Protein AF-A0A166E7B0-F1 (afdb_monomer)

Solvent-accessible surface area (backbone atoms only — not comparable to full-atom values): 7517 Å² total; per-residue (Å²): 140,81,89,85,86,85,51,80,68,46,39,44,80,81,42,41,69,58,53,46,54,46,43,74,79,47,81,64,81,59,46,79,45,60,37,52,57,92,44,75,37,42,79,49,53,66,67,58,53,43,58,51,46,50,72,75,44,70,93,40,62,69,67,55,67,71,61,82,80,78,51,51,52,68,95,40,50,68,57,51,37,42,50,33,47,47,53,54,71,69,32,92,79,44,65,87,85,53,46,71,48,29,28,41,32,36,73,86,80,68,49,75,44,77,55,59,65,80,76,72,79,110

Nearest PDB structures (foldseek):
  5ztp-assembly1_B  TM=8.948E-01  e=5.332E-09  Glaciozyma antarctica
  3las-assembly1_B  TM=8.919E-01  e=6.683E-08  Streptococcus mutans
  1g5c-assembly3_F  TM=8.138E-01  e=1.236E-06  Methanothermobacter thermautotrophicus
  1g5c-assembly2_D  TM=7.641E-01  e=9.223E-06  Methanothermobacter thermautotrophicus
  1g5c-assembly3_E  TM=7.305E-01  e=3.840E-05  Methanothermobacter thermautotrophicus

InterPro domains:
  IPR001765 Carbonic anhydrase [PTHR43175] (2-118)
  IPR036874 Carbonic anhydrase superfamily [G3DSA:3.40.1050.10] (1-116)
  IPR036874 Carbonic anhydrase superfamily [SSF53056] (2-116)

Radius of gyration: 16.07 Å; Cα contacts (8 Å, |Δi|>4): 147; chains: 1; bounding box: 38×29×46 Å

pLDDT: mean 92.95, std 10.89, range [37.94, 98.38]

Structure (mmCIF, N/CA/C/O backbone):
data_AF-A0A166E7B0-F1
#
_entry.id   AF-A0A166E7B0-F1
#
loop_
_atom_site.group_PDB
_atom_site.id
_atom_site.type_symbol
_atom_site.label_atom_id
_atom_site.label_alt_id
_atom_site.label_comp_id
_atom_site.label_asym_id
_atom_site.label_entity_id
_atom_site.label_seq_id
_atom_site.pdbx_PDB_ins_code
_atom_site.Cartn_x
_atom_site.Cartn_y
_atom_site.Cartn_z
_atom_site.occupancy
_atom_site.B_iso_or_equiv
_atom_site.auth_seq_id
_atom_site.auth_comp_id
_atom_site.auth_asym_id
_atom_site.auth_atom_id
_atom_site.pdbx_PDB_model_num
ATOM 1 N N . GLU A 1 1 ? -14.575 -12.198 13.376 1.00 79.75 1 GLU A N 1
ATOM 2 C CA . GLU A 1 1 ? -13.864 -12.725 12.191 1.00 79.75 1 GLU A CA 1
ATOM 3 C C . GLU A 1 1 ? -13.637 -11.585 11.204 1.00 79.75 1 GLU A C 1
ATOM 5 O O . GLU A 1 1 ? -14.386 -10.615 11.261 1.00 79.75 1 GLU A O 1
ATOM 10 N N . CYS A 1 2 ? -12.610 -11.658 10.355 1.00 91.00 2 CYS A N 1
ATOM 11 C CA . CYS A 1 2 ? -12.351 -10.673 9.301 1.00 91.00 2 CYS A CA 1
ATOM 12 C C . CYS A 1 2 ? -11.876 -11.370 8.020 1.00 91.00 2 CYS A C 1
ATOM 14 O O . CYS A 1 2 ? -11.267 -12.439 8.077 1.00 91.00 2 CYS A O 1
ATOM 16 N N . ALA A 1 3 ? -12.144 -10.756 6.867 1.00 94.44 3 ALA A N 1
ATOM 17 C CA . ALA A 1 3 ? -11.491 -11.138 5.624 1.00 94.44 3 ALA A CA 1
ATOM 18 C C . ALA A 1 3 ? -10.044 -10.620 5.623 1.00 94.44 3 ALA A C 1
ATOM 20 O O . ALA A 1 3 ? -9.778 -9.516 6.100 1.00 94.44 3 ALA A O 1
ATOM 21 N N . VAL A 1 4 ? -9.116 -11.408 5.077 1.00 96.88 4 VAL A N 1
ATOM 22 C CA . VAL A 1 4 ? -7.692 -11.057 5.002 1.00 96.88 4 VAL A CA 1
ATOM 23 C C . VAL A 1 4 ? -7.258 -11.058 3.543 1.00 96.88 4 VAL A C 1
ATOM 25 O O . VAL A 1 4 ? -7.263 -12.101 2.892 1.00 96.88 4 VAL A O 1
ATOM 28 N N . ILE A 1 5 ? -6.860 -9.889 3.042 1.00 97.69 5 ILE A N 1
ATOM 29 C CA . ILE A 1 5 ? -6.280 -9.715 1.707 1.00 97.69 5 ILE A CA 1
ATOM 30 C C . ILE A 1 5 ? -4.784 -9.451 1.879 1.00 97.69 5 ILE A C 1
ATOM 32 O O . ILE A 1 5 ? -4.389 -8.642 2.716 1.00 97.69 5 ILE A O 1
ATOM 36 N N . ARG A 1 6 ? -3.944 -10.143 1.101 1.00 97.75 6 ARG A N 1
ATOM 37 C CA . ARG A 1 6 ? -2.488 -9.948 1.100 1.00 97.75 6 ARG A CA 1
ATOM 38 C C . ARG A 1 6 ? -2.011 -9.696 -0.322 1.00 97.75 6 ARG A C 1
ATOM 40 O O . ARG A 1 6 ? -2.233 -10.525 -1.200 1.00 97.75 6 ARG A O 1
ATOM 47 N N . THR A 1 7 ? -1.332 -8.577 -0.516 1.00 96.56 7 THR A N 1
ATOM 48 C CA . THR A 1 7 ? -0.681 -8.172 -1.767 1.00 96.56 7 THR A CA 1
ATOM 49 C C . THR A 1 7 ? 0.795 -7.887 -1.492 1.00 96.56 7 THR A C 1
ATOM 51 O O . THR A 1 7 ? 1.216 -7.810 -0.331 1.00 96.56 7 THR A O 1
ATOM 54 N N . ALA A 1 8 ? 1.608 -7.756 -2.542 1.00 96.19 8 ALA A N 1
ATOM 55 C CA . ALA A 1 8 ? 2.971 -7.263 -2.372 1.00 96.19 8 ALA A CA 1
ATOM 56 C C . ALA A 1 8 ? 2.918 -5.865 -1.734 1.00 96.19 8 ALA A C 1
ATOM 58 O O . ALA A 1 8 ? 2.138 -5.020 -2.156 1.00 96.19 8 ALA A O 1
ATOM 59 N N . GLY A 1 9 ? 3.681 -5.647 -0.662 1.00 95.56 9 GLY A N 1
ATOM 60 C CA . GLY A 1 9 ? 3.682 -4.372 0.063 1.00 95.56 9 GLY A CA 1
ATOM 61 C C . GLY A 1 9 ? 2.396 -4.038 0.828 1.00 95.56 9 GLY A C 1
ATOM 62 O O . GLY A 1 9 ? 2.358 -2.992 1.458 1.00 95.56 9 GLY A O 1
ATOM 63 N N . GLY A 1 10 ? 1.361 -4.888 0.792 1.00 97.31 10 GLY A N 1
ATOM 64 C CA . GLY A 1 10 ? 0.057 -4.572 1.384 1.00 97.31 10 GLY A CA 1
ATOM 65 C C . GLY A 1 10 ? -0.724 -3.490 0.632 1.00 97.31 10 GLY A C 1
ATOM 66 O O . GLY A 1 10 ? -1.657 -2.926 1.200 1.00 97.31 10 GLY A O 1
ATOM 67 N N . ARG A 1 11 ? -0.366 -3.221 -0.635 1.00 97.75 11 ARG A N 1
ATOM 68 C CA . ARG A 1 11 ? -0.889 -2.090 -1.401 1.00 97.75 11 ARG A CA 1
ATOM 69 C C . ARG A 1 11 ? -2.400 -2.148 -1.601 1.00 97.75 11 ARG A C 1
ATOM 71 O O . ARG A 1 11 ? -2.926 -3.124 -2.148 1.00 97.75 11 ARG A O 1
ATOM 78 N N . ALA A 1 12 ? -3.090 -1.070 -1.226 1.00 97.50 12 ALA A N 1
ATOM 79 C CA . ALA A 1 12 ? -4.545 -0.967 -1.368 1.00 97.50 12 ALA A CA 1
ATOM 80 C C . ALA A 1 12 ? -5.013 -0.940 -2.830 1.00 97.50 12 ALA A C 1
ATOM 82 O O . ALA A 1 12 ? -6.084 -1.466 -3.128 1.00 97.50 12 ALA A O 1
ATOM 83 N N . ALA A 1 13 ? -4.213 -0.374 -3.742 1.00 96.56 13 ALA A N 1
ATOM 84 C CA . ALA A 1 13 ? -4.513 -0.368 -5.175 1.00 96.56 13 ALA A CA 1
ATOM 85 C C . ALA A 1 13 ? -4.698 -1.796 -5.722 1.00 96.56 13 ALA A C 1
ATOM 87 O O . ALA A 1 13 ? -5.695 -2.085 -6.383 1.00 96.56 13 ALA A O 1
ATOM 88 N N . ASP A 1 14 ? -3.791 -2.705 -5.358 1.00 96.94 14 ASP A N 1
ATOM 89 C CA . ASP A 1 14 ? -3.831 -4.110 -5.775 1.00 96.94 14 ASP A CA 1
ATOM 90 C C . ASP A 1 14 ? -4.965 -4.886 -5.088 1.00 96.94 14 ASP A C 1
ATOM 92 O O . ASP A 1 14 ? -5.531 -5.825 -5.649 1.00 96.94 14 ASP A O 1
ATOM 96 N N . ALA A 1 15 ? -5.320 -4.490 -3.863 1.00 97.75 15 ALA A N 1
ATOM 97 C CA . ALA A 1 15 ? -6.387 -5.111 -3.083 1.00 97.75 15 ALA A CA 1
ATOM 98 C C . ALA A 1 15 ? -7.796 -4.613 -3.460 1.00 97.75 15 ALA A C 1
ATOM 100 O O . ALA A 1 15 ? -8.783 -5.251 -3.084 1.00 97.75 15 ALA A O 1
ATOM 101 N N . LEU A 1 16 ? -7.914 -3.496 -4.189 1.00 97.00 16 L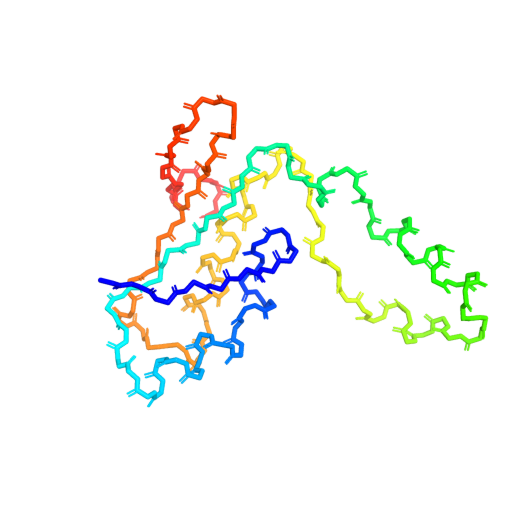EU A N 1
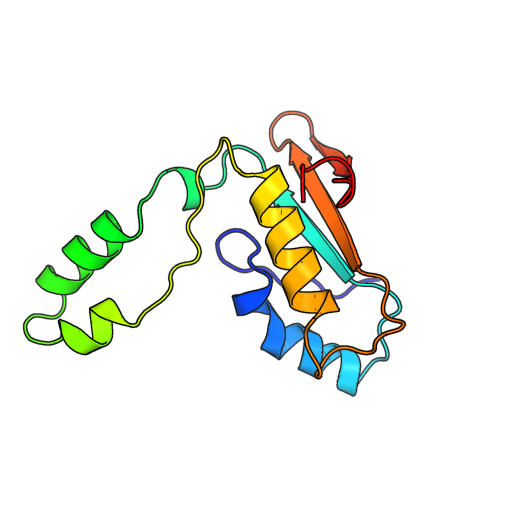ATOM 102 C CA . LEU A 1 16 ? -9.170 -2.765 -4.381 1.00 97.00 16 LEU A CA 1
ATOM 103 C C . LEU A 1 16 ? -10.292 -3.638 -4.954 1.00 97.00 16 LEU A C 1
ATOM 105 O O . LEU A 1 16 ? -11.412 -3.611 -4.449 1.00 97.00 16 LEU A O 1
ATOM 109 N N . SER A 1 17 ? -9.992 -4.453 -5.967 1.00 96.81 17 SER A N 1
ATOM 110 C CA . SER A 1 17 ? -10.980 -5.351 -6.581 1.00 96.81 17 SER A CA 1
ATOM 111 C C . SER A 1 17 ? -11.554 -6.359 -5.579 1.00 96.81 17 SER A C 1
ATOM 113 O O . SER A 1 17 ? -12.755 -6.626 -5.583 1.00 96.81 17 SER A O 1
ATOM 115 N N . SER A 1 18 ? -10.715 -6.870 -4.673 1.00 96.69 18 SER A N 1
ATOM 116 C CA . SER A 1 18 ? -11.124 -7.806 -3.623 1.00 96.69 18 SER A CA 1
ATOM 117 C C . SER A 1 18 ? -11.928 -7.110 -2.527 1.00 96.69 18 SER A C 1
ATOM 119 O O . SER A 1 18 ? -12.908 -7.673 -2.047 1.00 96.69 18 SER A O 1
ATOM 121 N N . ILE A 1 19 ? -11.562 -5.877 -2.161 1.00 96.56 19 ILE A N 1
ATOM 122 C CA . ILE A 1 19 ? -12.322 -5.069 -1.195 1.00 96.56 19 ILE A CA 1
ATOM 123 C C . ILE A 1 19 ? -13.734 -4.795 -1.729 1.00 96.56 19 ILE A C 1
ATOM 125 O O . ILE A 1 19 ? -14.706 -5.027 -1.012 1.00 96.56 19 ILE A O 1
ATOM 129 N N . ILE A 1 20 ? -13.854 -4.366 -2.991 1.00 95.94 20 ILE A N 1
ATOM 130 C CA . ILE A 1 20 ? -15.149 -4.102 -3.642 1.00 95.94 20 ILE A CA 1
ATOM 131 C C . ILE A 1 20 ? -15.999 -5.372 -3.683 1.00 95.94 20 ILE A C 1
ATOM 133 O O . ILE A 1 20 ? -17.183 -5.335 -3.346 1.00 95.94 20 ILE A O 1
ATOM 137 N N . LEU A 1 21 ? -15.397 -6.500 -4.076 1.00 95.44 21 LEU A N 1
ATOM 138 C CA . LEU A 1 21 ? -16.081 -7.789 -4.105 1.00 95.44 21 LEU A CA 1
ATOM 139 C C . LEU A 1 21 ? -16.646 -8.125 -2.724 1.00 95.44 21 LEU A C 1
ATOM 141 O O . LEU A 1 21 ? -17.837 -8.393 -2.606 1.00 95.44 21 LEU A O 1
ATOM 145 N N . LEU A 1 22 ? -15.815 -8.083 -1.683 1.00 94.06 22 LEU A N 1
ATOM 146 C CA . LEU A 1 22 ? -16.231 -8.447 -0.330 1.00 94.06 22 LEU A CA 1
ATOM 147 C C . LEU A 1 22 ? -17.337 -7.530 0.195 1.00 94.06 22 LEU A C 1
ATOM 149 O O . LEU A 1 22 ? -18.344 -8.044 0.678 1.00 94.06 22 LEU A O 1
ATOM 153 N N . ASP A 1 23 ? -17.196 -6.211 0.040 1.00 93.00 23 ASP A N 1
ATOM 154 C CA . ASP A 1 23 ? -18.197 -5.250 0.521 1.00 93.00 23 ASP A CA 1
ATOM 155 C C . ASP A 1 23 ? -19.541 -5.367 -0.219 1.00 93.00 23 ASP A C 1
ATOM 157 O O . ASP A 1 23 ? -20.593 -5.096 0.358 1.00 93.00 23 ASP A O 1
ATOM 161 N N . SER A 1 24 ? -19.523 -5.839 -1.471 1.00 91.69 24 SER A N 1
ATOM 162 C CA . SER A 1 24 ? -20.738 -6.067 -2.267 1.00 91.69 24 SER A CA 1
ATOM 163 C C . SER A 1 24 ? -21.572 -7.258 -1.781 1.00 91.69 24 SER A C 1
ATOM 165 O O . SER A 1 24 ? -22.786 -7.273 -1.978 1.00 91.69 24 SER A O 1
ATOM 167 N N . PHE A 1 25 ? -20.944 -8.267 -1.165 1.00 89.38 25 PHE A N 1
ATOM 168 C CA . PHE A 1 25 ? -21.638 -9.455 -0.642 1.00 89.38 25 PHE A CA 1
ATOM 169 C C . PHE A 1 25 ? -21.878 -9.385 0.866 1.00 89.38 25 PHE A C 1
ATOM 171 O O . PHE A 1 25 ? -22.894 -9.877 1.358 1.00 89.38 25 PHE A O 1
ATOM 178 N N . ILE A 1 26 ? -20.932 -8.803 1.602 1.00 88.25 26 ILE A N 1
ATOM 179 C CA . ILE A 1 26 ? -20.939 -8.714 3.058 1.00 88.25 26 ILE A CA 1
ATOM 180 C C . ILE A 1 26 ? -20.591 -7.268 3.415 1.00 88.25 26 ILE A C 1
ATOM 182 O O . ILE A 1 26 ? -19.414 -6.916 3.348 1.00 88.25 26 ILE A O 1
ATOM 186 N N . PRO A 1 27 ? -21.574 -6.440 3.820 1.00 85.75 27 PRO A N 1
ATOM 187 C CA . PRO A 1 27 ? -21.330 -5.043 4.164 1.00 85.75 27 PRO A CA 1
ATOM 188 C C . PRO A 1 27 ? -20.291 -4.925 5.284 1.00 85.75 27 PRO A C 1
ATOM 190 O O . PRO A 1 27 ? -20.594 -5.112 6.472 1.00 85.75 27 PRO A O 1
ATOM 193 N N . MET A 1 28 ? -19.047 -4.628 4.910 1.00 92.00 28 MET A N 1
ATOM 194 C CA . MET A 1 28 ? -17.947 -4.562 5.860 1.00 92.00 28 MET A CA 1
ATOM 195 C C . MET A 1 28 ? -18.144 -3.349 6.769 1.00 92.00 28 MET A C 1
ATOM 197 O O . MET A 1 28 ? -18.752 -2.345 6.392 1.00 92.00 28 MET A O 1
ATOM 201 N N . GLN A 1 29 ? -17.661 -3.458 8.002 1.00 93.75 29 GLN A N 1
ATOM 202 C CA . GLN A 1 29 ? -17.803 -2.394 9.000 1.00 93.75 29 GLN A CA 1
ATOM 203 C C . GLN A 1 29 ? -16.566 -1.501 9.083 1.00 93.75 29 GLN A C 1
ATOM 205 O O . GLN A 1 29 ? -16.637 -0.432 9.678 1.00 93.75 29 GLN A O 1
ATOM 210 N N . ALA A 1 30 ? -15.433 -1.953 8.541 1.00 95.31 30 ALA A N 1
ATOM 211 C CA . ALA A 1 30 ? -14.186 -1.207 8.472 1.00 95.31 30 ALA A CA 1
ATOM 212 C C . ALA A 1 30 ? -13.192 -1.896 7.528 1.00 95.31 30 ALA A C 1
ATOM 214 O O . ALA A 1 30 ? -13.276 -3.104 7.290 1.00 95.31 30 ALA A O 1
ATOM 215 N N . VAL A 1 31 ? -12.195 -1.132 7.083 1.00 97.06 31 VAL A N 1
ATOM 216 C CA . VAL A 1 31 ? -10.964 -1.620 6.456 1.00 97.06 31 VAL A CA 1
ATOM 217 C C . VAL A 1 31 ? -9.775 -1.218 7.325 1.00 97.06 31 VAL A C 1
ATOM 219 O O . VAL A 1 31 ? -9.639 -0.055 7.711 1.00 97.06 31 VAL A O 1
ATOM 222 N N . ALA A 1 32 ? -8.899 -2.178 7.613 1.00 97.44 32 ALA A N 1
ATOM 223 C CA . ALA A 1 32 ? -7.606 -1.937 8.241 1.00 97.44 32 ALA A CA 1
ATOM 224 C C . ALA A 1 32 ? -6.493 -2.251 7.234 1.00 97.44 32 ALA A C 1
ATOM 226 O O . ALA A 1 32 ? -6.360 -3.392 6.793 1.00 97.44 32 ALA A O 1
ATOM 227 N N . ILE A 1 33 ? -5.709 -1.237 6.875 1.00 98.25 33 ILE A N 1
ATOM 228 C CA . ILE A 1 33 ? -4.507 -1.368 6.050 1.00 98.25 33 ILE A CA 1
ATOM 229 C C . ILE A 1 33 ? -3.332 -1.579 6.995 1.00 98.25 33 ILE A C 1
ATOM 231 O O . ILE A 1 33 ? -3.138 -0.792 7.919 1.00 98.25 33 ILE A O 1
ATOM 235 N N . VAL A 1 34 ? -2.558 -2.640 6.779 1.00 98.19 34 VAL A N 1
ATOM 236 C CA . VAL A 1 34 ? -1.397 -2.964 7.613 1.00 98.19 34 VAL A CA 1
ATOM 237 C C . VAL A 1 34 ? -0.190 -3.164 6.713 1.00 98.19 34 VAL A C 1
ATOM 239 O O . VAL A 1 34 ? -0.116 -4.155 5.986 1.00 98.19 34 VAL A O 1
ATOM 242 N N . HIS A 1 35 ? 0.753 -2.227 6.768 1.00 98.31 35 HIS A N 1
ATOM 243 C CA . HIS A 1 35 ? 2.098 -2.437 6.227 1.00 98.31 35 HIS A CA 1
ATOM 244 C C . HIS A 1 35 ? 3.016 -2.889 7.364 1.00 98.31 35 HIS A C 1
ATOM 246 O O . HIS A 1 35 ? 2.605 -2.931 8.525 1.00 98.31 35 HIS A O 1
ATOM 252 N N . HIS A 1 36 ? 4.254 -3.258 7.050 1.00 98.19 36 HIS A N 1
ATOM 253 C CA . HIS A 1 36 ? 5.177 -3.748 8.065 1.00 98.19 36 HIS A CA 1
ATOM 254 C C . HIS A 1 36 ? 6.613 -3.273 7.844 1.00 98.19 36 HIS A C 1
ATOM 256 O O . HIS A 1 36 ? 6.994 -2.930 6.720 1.00 98.19 36 HIS A O 1
ATOM 262 N N . THR A 1 37 ? 7.397 -3.237 8.923 1.00 97.69 37 THR A N 1
ATOM 263 C CA . THR A 1 37 ? 8.837 -2.940 8.869 1.00 97.69 37 THR A CA 1
ATOM 264 C C . THR A 1 37 ? 9.584 -4.024 8.092 1.00 97.69 37 THR A C 1
ATOM 266 O O . THR A 1 37 ? 9.116 -5.158 7.991 1.00 97.69 37 THR A O 1
ATOM 269 N N . ASP A 1 38 ? 10.723 -3.660 7.496 1.00 95.69 38 ASP A N 1
ATOM 270 C CA . ASP A 1 38 ? 11.539 -4.552 6.655 1.00 95.69 38 ASP A CA 1
ATOM 271 C C . ASP A 1 38 ? 10.737 -5.250 5.533 1.00 95.69 38 ASP A C 1
ATOM 273 O O . ASP A 1 38 ? 10.831 -6.453 5.281 1.00 95.69 38 ASP A O 1
ATOM 277 N N . CYS A 1 39 ? 9.868 -4.494 4.856 1.00 96.06 39 CYS A N 1
ATOM 278 C CA . CYS A 1 39 ? 9.081 -5.037 3.758 1.00 96.06 39 CYS A CA 1
ATOM 279 C C . CYS A 1 39 ? 9.954 -5.294 2.524 1.00 96.06 39 CYS A C 1
ATOM 281 O O . CYS A 1 39 ? 10.686 -4.423 2.074 1.00 96.06 39 CYS A O 1
ATOM 283 N N . GLY A 1 40 ? 9.819 -6.457 1.881 1.00 94.62 40 GLY A N 1
ATOM 284 C CA . GLY A 1 40 ? 10.611 -6.787 0.687 1.00 94.62 40 GLY A CA 1
ATOM 285 C C . GLY A 1 40 ? 10.499 -5.759 -0.451 1.00 94.62 40 GLY A C 1
ATOM 286 O O . GLY A 1 40 ? 11.461 -5.554 -1.191 1.00 94.62 40 GLY A O 1
ATOM 287 N N . VAL A 1 41 ? 9.360 -5.064 -0.566 1.00 93.88 41 VAL A N 1
ATOM 288 C CA . VAL A 1 41 ? 9.156 -4.022 -1.588 1.00 93.88 41 VAL A CA 1
ATOM 289 C C . VAL A 1 41 ? 9.957 -2.743 -1.321 1.00 93.88 41 VAL A C 1
ATOM 291 O O . VAL A 1 41 ? 10.080 -1.932 -2.232 1.00 93.88 41 VAL A O 1
ATOM 294 N N . THR A 1 42 ? 10.524 -2.571 -0.117 1.00 93.56 42 THR A N 1
ATOM 295 C CA . THR A 1 42 ? 11.390 -1.427 0.220 1.00 93.56 42 THR A CA 1
ATOM 296 C C . THR A 1 42 ? 12.839 -1.608 -0.198 1.00 93.56 42 THR A C 1
ATOM 298 O O . THR A 1 42 ? 13.615 -0.658 -0.160 1.00 93.56 42 THR A O 1
ATOM 301 N N . HIS A 1 43 ? 13.208 -2.820 -0.611 1.00 93.88 43 HIS A N 1
ATOM 302 C CA . HIS A 1 43 ? 14.571 -3.182 -1.009 1.00 93.88 43 HIS A CA 1
ATOM 303 C C . HIS A 1 43 ? 14.740 -3.293 -2.528 1.00 93.88 43 HIS A C 1
ATOM 305 O O . HIS A 1 43 ? 15.802 -3.683 -3.014 1.00 93.88 43 HIS A O 1
ATOM 311 N N . ILE A 1 44 ? 13.695 -2.977 -3.295 1.00 93.75 44 ILE A N 1
ATOM 312 C CA . ILE A 1 44 ? 13.688 -3.066 -4.753 1.00 93.75 44 ILE A CA 1
ATOM 313 C C . ILE A 1 44 ? 13.077 -1.807 -5.363 1.00 93.75 44 ILE A C 1
ATOM 315 O O . ILE A 1 44 ? 12.073 -1.294 -4.885 1.00 93.75 44 ILE A O 1
ATOM 319 N N . THR A 1 45 ? 13.681 -1.315 -6.443 1.00 94.25 45 THR A N 1
ATOM 320 C CA . THR A 1 45 ? 13.164 -0.167 -7.190 1.00 94.25 45 THR A CA 1
ATOM 321 C C . THR A 1 45 ? 12.377 -0.628 -8.409 1.00 94.25 45 THR A C 1
ATOM 323 O O . THR A 1 45 ? 12.722 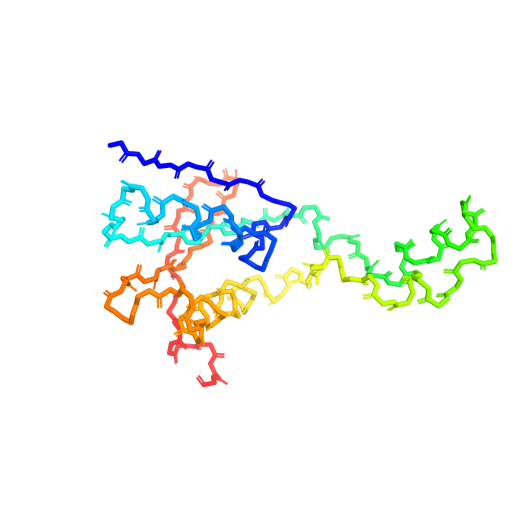-1.627 -9.051 1.00 94.25 45 THR A O 1
ATOM 326 N N . GLU A 1 46 ? 11.374 0.151 -8.816 1.00 94.31 46 GLU A N 1
ATOM 327 C CA . GLU A 1 46 ? 10.675 -0.117 -10.076 1.00 94.31 46 GLU A CA 1
ATOM 328 C C . GLU A 1 46 ? 11.629 -0.133 -11.278 1.00 94.31 46 GLU A C 1
ATOM 330 O O . GLU A 1 46 ? 11.471 -0.947 -12.184 1.00 94.31 46 GLU A O 1
A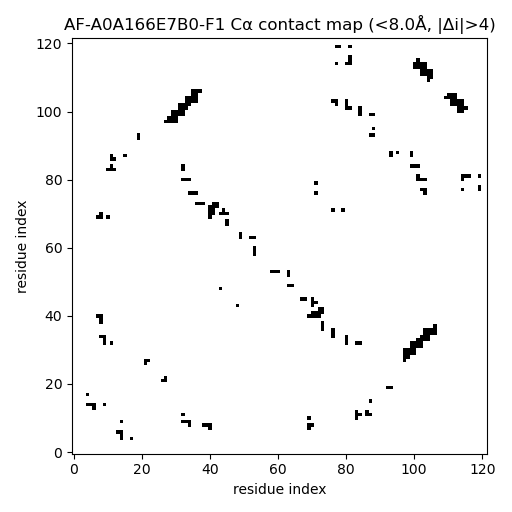TOM 335 N N . SER A 1 47 ? 12.667 0.709 -11.279 1.00 95.38 47 SER A N 1
ATOM 336 C CA . SER A 1 47 ? 13.674 0.723 -12.346 1.00 95.38 47 SER A CA 1
ATOM 337 C C . SER A 1 47 ? 14.433 -0.602 -12.454 1.00 95.38 47 SER A C 1
ATOM 339 O O . SER A 1 47 ? 14.678 -1.074 -13.566 1.00 95.38 47 SER A O 1
ATOM 341 N N . ALA A 1 48 ? 14.753 -1.248 -11.327 1.00 96.19 48 ALA A N 1
ATOM 342 C CA . ALA A 1 48 ? 15.392 -2.560 -11.315 1.00 96.19 48 ALA A CA 1
ATOM 343 C C . ALA A 1 48 ? 14.448 -3.654 -11.839 1.00 96.19 48 ALA A C 1
ATOM 345 O O . ALA A 1 48 ? 14.876 -4.517 -12.614 1.00 96.19 48 ALA A O 1
ATOM 346 N N . ILE A 1 49 ? 13.161 -3.593 -11.476 1.00 96.69 49 ILE A N 1
ATOM 347 C CA . ILE A 1 49 ? 12.132 -4.513 -11.986 1.00 96.69 49 ILE A CA 1
ATOM 348 C C . ILE A 1 49 ? 11.999 -4.356 -13.503 1.00 96.69 49 ILE A C 1
ATOM 350 O O . ILE A 1 49 ? 12.127 -5.338 -14.236 1.00 96.69 49 ILE A O 1
ATOM 354 N N . ARG A 1 50 ? 11.839 -3.122 -13.994 1.00 96.69 50 ARG A N 1
ATOM 355 C CA . ARG A 1 50 ? 11.722 -2.824 -15.430 1.00 96.69 50 ARG A CA 1
ATOM 356 C C . ARG A 1 50 ? 12.965 -3.267 -16.199 1.00 96.69 50 ARG A C 1
ATOM 358 O O . ARG A 1 50 ? 12.835 -3.951 -17.207 1.00 96.69 50 ARG A O 1
ATOM 365 N N . ALA A 1 51 ? 14.168 -2.998 -15.688 1.00 96.62 51 ALA A N 1
ATOM 366 C CA . ALA A 1 51 ? 15.413 -3.446 -16.317 1.00 96.62 51 ALA A CA 1
ATOM 367 C C . ALA A 1 51 ? 15.512 -4.980 -16.415 1.00 96.62 51 ALA A C 1
ATOM 369 O O . ALA A 1 51 ? 16.023 -5.510 -17.406 1.00 96.62 51 ALA A O 1
ATOM 370 N N . ARG A 1 52 ? 15.019 -5.709 -15.405 1.00 97.44 52 ARG A N 1
ATOM 371 C CA . ARG A 1 52 ? 14.916 -7.174 -15.455 1.00 97.44 52 ARG A CA 1
ATOM 372 C C . ARG A 1 52 ? 13.893 -7.623 -16.500 1.00 97.44 52 ARG A C 1
ATOM 374 O O . ARG A 1 52 ? 14.197 -8.532 -17.273 1.00 97.44 52 ARG A O 1
ATOM 381 N N . LEU A 1 53 ? 12.719 -6.996 -16.544 1.00 97.81 53 LEU A N 1
ATOM 382 C CA . LEU A 1 53 ? 11.659 -7.331 -17.497 1.00 97.81 53 LEU A CA 1
ATOM 383 C C . LEU A 1 53 ? 12.081 -7.071 -18.945 1.00 97.81 53 LEU A C 1
ATOM 385 O O . LEU A 1 53 ? 11.850 -7.933 -19.787 1.00 97.81 53 LEU A O 1
ATOM 389 N N . SER A 1 54 ? 12.789 -5.976 -19.233 1.00 97.12 54 SER A N 1
ATOM 390 C CA . SER A 1 54 ? 13.275 -5.683 -20.591 1.00 97.12 54 SER A CA 1
ATOM 391 C C . SER A 1 54 ? 14.240 -6.749 -21.121 1.00 97.12 54 SER A C 1
ATOM 393 O O . SER A 1 54 ? 14.302 -6.977 -22.327 1.00 97.12 54 SER A O 1
ATOM 395 N N . LYS A 1 55 ? 14.989 -7.422 -20.234 1.00 97.75 55 LYS A N 1
ATOM 396 C CA . LYS A 1 55 ? 15.847 -8.563 -20.604 1.00 97.75 55 LYS A CA 1
ATOM 397 C C . LYS A 1 55 ? 15.044 -9.850 -20.795 1.00 97.75 55 LYS A C 1
ATOM 399 O O . LYS A 1 55 ? 15.393 -10.655 -21.650 1.00 97.75 55 LYS A O 1
ATOM 404 N N . LEU A 1 56 ? 14.006 -10.053 -19.982 1.00 97.88 56 LEU A N 1
ATOM 405 C CA . LEU A 1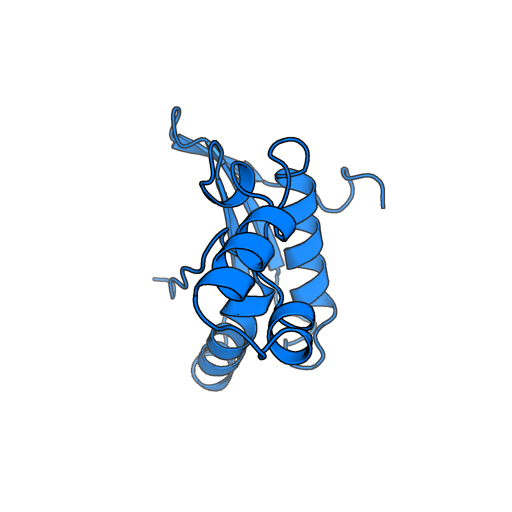 56 ? 13.169 -11.255 -20.003 1.00 97.88 56 LEU A CA 1
ATOM 406 C C . LEU A 1 56 ? 12.198 -11.274 -21.193 1.00 97.88 56 LEU A C 1
ATOM 408 O O . LEU A 1 56 ? 11.975 -12.329 -21.779 1.00 97.88 56 LEU A O 1
ATOM 412 N N . ALA A 1 57 ? 11.646 -10.114 -21.552 1.00 97.56 57 ALA A N 1
ATOM 413 C CA . ALA A 1 57 ? 10.694 -9.930 -22.641 1.00 97.56 57 ALA A CA 1
ATOM 414 C C . ALA A 1 57 ? 11.158 -8.808 -23.593 1.00 97.56 57 ALA A C 1
ATOM 416 O O . ALA A 1 57 ? 10.612 -7.698 -23.573 1.00 97.56 57 ALA A O 1
ATOM 417 N N . PRO A 1 58 ? 12.176 -9.065 -24.437 1.00 96.69 58 PRO A N 1
ATOM 418 C CA . PRO A 1 58 ? 12.651 -8.080 -25.403 1.00 96.69 58 PRO A CA 1
ATOM 419 C C . PRO A 1 58 ? 11.533 -7.624 -26.355 1.00 96.69 58 PRO A C 1
ATOM 421 O O . PRO A 1 58 ? 10.727 -8.432 -26.811 1.00 96.69 58 PRO A O 1
ATOM 424 N N . GLY A 1 59 ? 11.494 -6.326 -26.672 1.00 96.62 59 GLY A N 1
ATOM 425 C CA . GLY A 1 59 ? 10.494 -5.734 -27.575 1.00 96.62 59 GLY A CA 1
ATOM 426 C C . GLY A 1 59 ? 9.164 -5.341 -26.919 1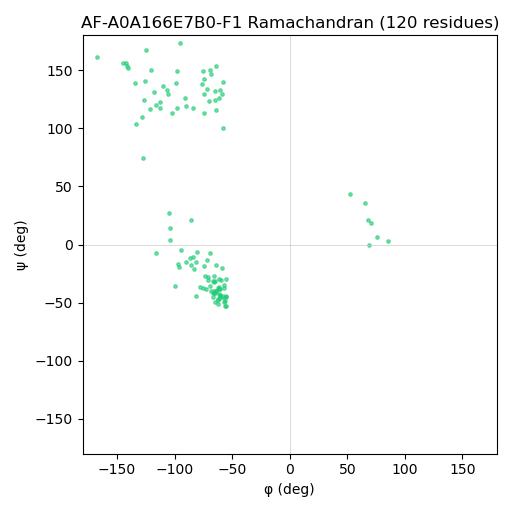.00 96.62 59 GLY A C 1
ATOM 427 O O . GLY A 1 59 ? 8.269 -4.877 -27.615 1.00 96.62 59 GLY A O 1
ATOM 428 N N . ARG A 1 60 ? 9.029 -5.491 -25.594 1.00 97.56 60 ARG A N 1
ATOM 429 C CA . ARG A 1 60 ? 7.831 -5.118 -24.815 1.00 97.56 60 ARG A CA 1
ATOM 430 C C . ARG A 1 60 ? 8.003 -3.830 -24.001 1.00 97.56 60 ARG A C 1
ATOM 432 O O . ARG A 1 60 ? 7.385 -3.677 -22.957 1.00 97.56 60 ARG A O 1
ATOM 439 N N . THR A 1 61 ? 8.870 -2.918 -24.443 1.00 95.12 61 THR A N 1
ATOM 440 C CA . THR A 1 61 ? 9.258 -1.721 -23.672 1.00 95.12 61 THR A CA 1
ATOM 441 C C . THR A 1 61 ? 8.065 -0.866 -23.251 1.00 95.12 61 THR A C 1
ATOM 443 O O . THR A 1 61 ? 7.996 -0.490 -22.084 1.00 95.12 61 THR A O 1
ATOM 446 N N . ASP A 1 62 ? 7.126 -0.607 -24.165 1.00 96.38 62 ASP A N 1
ATOM 447 C CA . ASP A 1 62 ? 5.965 0.248 -23.892 1.00 96.38 62 ASP A CA 1
ATOM 448 C C . ASP A 1 62 ? 5.069 -0.386 -22.818 1.00 96.38 62 ASP A C 1
ATOM 450 O O . ASP A 1 62 ? 4.818 0.224 -21.782 1.00 96.38 62 ASP A O 1
ATOM 454 N N . GLU A 1 63 ? 4.728 -1.667 -22.985 1.00 97.31 63 GLU A N 1
ATOM 455 C CA . GLU A 1 63 ? 3.954 -2.455 -22.015 1.00 97.31 63 GLU A CA 1
ATOM 456 C C . GLU A 1 63 ? 4.640 -2.497 -20.636 1.00 97.31 63 GLU A C 1
ATOM 458 O O . GLU A 1 63 ? 4.010 -2.265 -19.607 1.00 97.31 63 GLU A O 1
ATOM 463 N N . ILE A 1 64 ? 5.960 -2.719 -20.601 1.00 97.31 64 ILE A N 1
ATOM 464 C CA . ILE A 1 64 ? 6.746 -2.735 -19.358 1.00 97.31 64 ILE A CA 1
ATOM 465 C C . ILE A 1 64 ? 6.759 -1.359 -18.688 1.00 97.31 64 ILE A C 1
ATOM 467 O O . ILE A 1 64 ? 6.860 -1.301 -17.465 1.00 97.31 64 ILE A O 1
ATOM 471 N N . SER A 1 65 ? 6.700 -0.260 -19.445 1.00 94.50 65 SER A N 1
ATOM 472 C CA . SER A 1 65 ? 6.737 1.105 -18.902 1.00 94.50 65 SER A CA 1
ATOM 473 C C . SER A 1 65 ? 5.433 1.518 -18.213 1.00 94.50 65 SER A C 1
ATOM 475 O O . SER A 1 65 ? 5.469 2.300 -17.266 1.00 94.50 65 SER A O 1
ATOM 477 N N . GLU A 1 66 ? 4.307 0.930 -18.618 1.00 95.69 66 GLU A N 1
ATOM 478 C CA . GLU A 1 66 ? 2.979 1.228 -18.068 1.00 95.69 66 GLU A CA 1
ATOM 479 C C . GLU A 1 66 ? 2.651 0.419 -16.803 1.00 95.69 66 GLU A C 1
ATOM 481 O O . GLU A 1 66 ? 1.763 0.791 -16.039 1.00 95.69 66 GLU A O 1
ATOM 486 N N . MET A 1 67 ? 3.376 -0.673 -16.540 1.00 95.00 67 MET A N 1
ATOM 487 C CA . MET A 1 67 ? 3.178 -1.480 -15.330 1.00 95.00 67 MET A CA 1
ATOM 488 C C . MET A 1 67 ? 3.527 -0.682 -14.067 1.00 95.00 67 MET A C 1
ATOM 490 O O . MET A 1 67 ? 4.603 -0.094 -13.998 1.00 95.00 67 MET A O 1
ATOM 494 N N . GLY A 1 68 ? 2.664 -0.694 -13.051 1.00 92.44 68 GLY A N 1
ATOM 495 C CA . GLY A 1 68 ? 2.985 -0.228 -11.696 1.00 92.44 68 GLY A CA 1
ATOM 496 C C . GLY A 1 68 ? 3.331 -1.410 -10.793 1.00 92.44 68 GLY A C 1
ATOM 497 O O . GLY A 1 68 ? 2.673 -2.447 -10.877 1.00 92.44 68 GLY A O 1
ATOM 498 N N . PHE A 1 69 ? 4.353 -1.276 -9.943 1.00 93.94 69 PHE A N 1
ATOM 499 C CA . PHE A 1 69 ? 4.779 -2.353 -9.031 1.00 93.94 69 PHE A CA 1
ATOM 500 C C . PHE A 1 69 ? 4.603 -2.000 -7.553 1.00 93.94 69 PHE A C 1
ATOM 502 O O . PHE A 1 69 ? 4.814 -2.853 -6.692 1.00 93.94 69 PHE A O 1
ATOM 509 N N . GLY A 1 70 ? 4.236 -0.753 -7.249 1.00 91.31 70 GLY A N 1
ATOM 510 C CA . GLY A 1 70 ? 3.843 -0.346 -5.902 1.00 91.31 70 GLY A CA 1
ATOM 511 C C . GLY A 1 70 ? 4.985 -0.373 -4.884 1.00 91.31 70 GLY A C 1
ATOM 512 O O . GLY A 1 70 ? 4.717 -0.434 -3.682 1.00 91.31 70 GLY A O 1
ATOM 513 N N . THR A 1 71 ? 6.242 -0.323 -5.340 1.00 94.06 71 THR A N 1
ATOM 514 C CA . THR A 1 71 ? 7.419 -0.225 -4.463 1.00 94.06 71 THR A CA 1
ATOM 515 C C . THR A 1 71 ? 7.463 1.139 -3.783 1.00 94.06 71 THR A 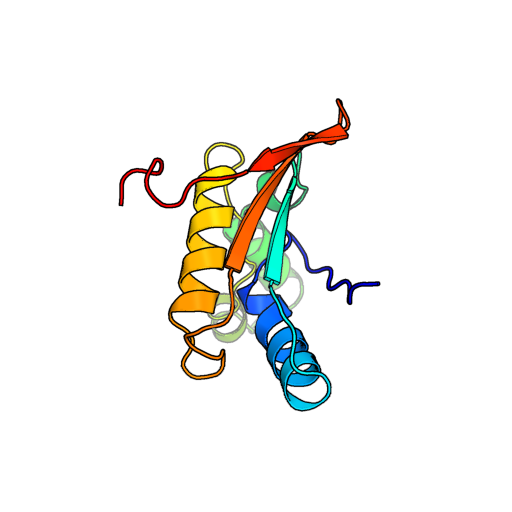C 1
ATOM 517 O O . THR A 1 71 ? 7.099 2.142 -4.394 1.00 94.06 71 THR A O 1
ATOM 520 N N . PHE A 1 72 ? 7.960 1.198 -2.553 1.00 91.19 72 PHE A N 1
ATOM 521 C CA . PHE A 1 72 ? 8.138 2.442 -1.804 1.00 91.19 72 PHE A CA 1
ATOM 522 C C . PHE A 1 72 ? 9.399 2.348 -0.951 1.00 91.19 72 PHE A C 1
ATOM 524 O O . PHE A 1 72 ? 9.842 1.257 -0.621 1.00 91.19 72 PHE A O 1
ATOM 531 N N . GLU A 1 73 ? 9.993 3.476 -0.579 1.00 91.06 73 GLU A N 1
ATOM 532 C CA . GLU A 1 73 ? 11.188 3.472 0.268 1.00 91.06 73 GLU A CA 1
ATOM 533 C C . GLU A 1 73 ? 10.843 3.165 1.729 1.00 91.06 73 GLU A C 1
ATOM 535 O O . GLU A 1 73 ? 9.789 3.566 2.220 1.00 91.06 73 GLU A O 1
ATOM 540 N N . ALA A 1 74 ? 11.762 2.534 2.468 1.00 85.81 74 ALA A N 1
ATOM 541 C CA . ALA A 1 74 ? 11.558 2.232 3.890 1.00 85.81 74 ALA A CA 1
ATOM 542 C C . ALA A 1 74 ? 11.258 3.494 4.724 1.00 85.81 74 ALA A C 1
ATOM 544 O O . ALA A 1 74 ? 10.388 3.471 5.592 1.00 85.81 74 ALA A O 1
ATOM 545 N N . ALA A 1 75 ? 11.911 4.619 4.407 1.00 89.19 75 ALA A N 1
ATOM 546 C CA . ALA A 1 75 ? 11.660 5.916 5.042 1.00 89.19 75 ALA A CA 1
ATOM 547 C C . ALA A 1 75 ? 10.239 6.461 4.789 1.00 89.19 75 ALA A C 1
ATOM 549 O O . ALA A 1 75 ? 9.776 7.341 5.507 1.00 89.19 75 ALA A O 1
ATOM 550 N N . SER A 1 76 ? 9.545 5.927 3.781 1.00 90.62 76 SER A N 1
ATOM 551 C CA . SER A 1 76 ? 8.192 6.315 3.381 1.00 90.62 76 SER A CA 1
ATOM 552 C C . SER A 1 76 ? 7.127 5.307 3.830 1.00 90.62 76 SER A C 1
ATOM 554 O O . SER A 1 76 ? 6.005 5.364 3.338 1.00 90.62 76 SER A O 1
ATOM 556 N N . LEU A 1 77 ? 7.435 4.382 4.749 1.00 94.62 77 LEU A N 1
ATOM 557 C CA . LEU A 1 77 ? 6.508 3.324 5.174 1.00 94.62 77 LEU A CA 1
ATOM 558 C C . LEU A 1 77 ? 5.164 3.874 5.686 1.00 94.62 77 LEU A C 1
ATOM 560 O O . LEU A 1 77 ? 4.111 3.485 5.183 1.00 94.62 77 LEU A O 1
ATOM 564 N N . GLU A 1 78 ? 5.184 4.812 6.637 1.00 95.88 78 GLU A N 1
ATOM 565 C CA . GLU A 1 78 ? 3.956 5.449 7.140 1.00 95.88 78 GLU A CA 1
ATOM 566 C C . GLU A 1 78 ? 3.244 6.254 6.046 1.00 95.88 78 GLU A C 1
ATOM 568 O O . GLU A 1 78 ? 2.020 6.197 5.924 1.00 95.88 78 GLU A O 1
ATOM 573 N N . ALA A 1 79 ? 4.003 6.960 5.202 1.00 95.56 79 ALA A N 1
ATOM 574 C CA . ALA A 1 79 ? 3.449 7.715 4.083 1.00 95.56 79 ALA A CA 1
ATOM 575 C C . ALA A 1 79 ? 2.734 6.799 3.075 1.00 95.56 79 ALA A C 1
ATOM 577 O O . ALA A 1 79 ? 1.666 7.160 2.585 1.00 95.56 79 ALA A O 1
ATOM 578 N N . SER A 1 80 ? 3.262 5.597 2.827 1.00 96.56 80 SER A N 1
ATOM 579 C CA . SER A 1 80 ? 2.638 4.585 1.970 1.00 96.56 80 SER A CA 1
ATOM 580 C C . SER A 1 80 ? 1.320 4.071 2.559 1.00 96.56 80 SER A C 1
ATOM 582 O O . SER A 1 80 ? 0.337 3.939 1.833 1.00 96.56 80 SER A O 1
ATOM 584 N N . VAL A 1 81 ? 1.248 3.868 3.881 1.00 97.81 81 VAL A N 1
ATOM 585 C CA . VAL A 1 81 ? -0.023 3.543 4.555 1.00 97.81 81 VAL A CA 1
ATOM 586 C C . VAL A 1 81 ? -1.032 4.685 4.385 1.00 97.81 81 VAL A C 1
ATOM 588 O O . VAL A 1 81 ? -2.208 4.443 4.109 1.00 97.81 81 VAL A O 1
ATOM 591 N N . VAL A 1 82 ? -0.597 5.942 4.530 1.00 97.12 82 VAL A N 1
ATOM 592 C CA . VAL A 1 82 ? -1.466 7.120 4.351 1.00 97.12 82 VAL A CA 1
ATOM 593 C C . VAL A 1 82 ? -1.950 7.268 2.911 1.00 97.12 82 VAL A C 1
ATOM 595 O O . VAL A 1 82 ? -3.124 7.578 2.700 1.00 97.12 82 VAL A O 1
ATOM 598 N N . GLU A 1 83 ? -1.081 7.040 1.930 1.00 96.38 83 GLU A N 1
ATOM 599 C CA . GLU A 1 83 ? -1.431 7.019 0.508 1.00 96.38 83 GLU A CA 1
ATOM 600 C C . GLU A 1 83 ? -2.541 5.997 0.239 1.00 96.3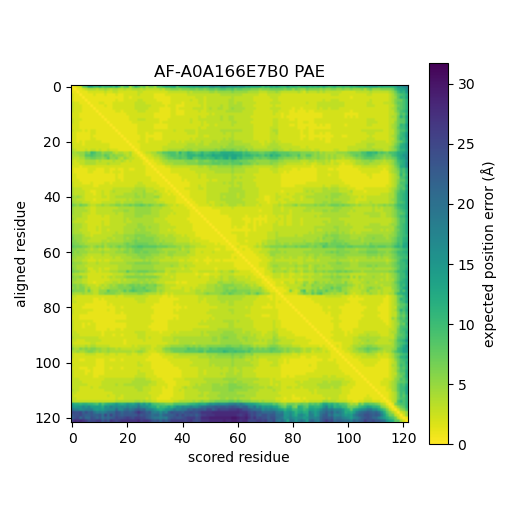8 83 GLU A C 1
ATOM 602 O O . GLU A 1 83 ? -3.576 6.337 -0.335 1.00 96.38 83 GLU A O 1
ATOM 607 N N . ASP A 1 84 ? -2.379 4.780 0.745 1.00 97.75 84 ASP A N 1
ATOM 608 C CA . ASP A 1 84 ? -3.337 3.700 0.540 1.00 97.75 84 ASP A CA 1
ATOM 609 C C . ASP A 1 84 ? -4.665 3.953 1.280 1.00 97.75 84 ASP A C 1
ATOM 611 O O . ASP A 1 84 ? -5.745 3.692 0.739 1.00 97.75 84 ASP A O 1
ATOM 615 N N . MET A 1 85 ? -4.625 4.567 2.472 1.00 97.25 85 MET A N 1
ATOM 616 C CA . MET A 1 85 ? -5.836 5.061 3.144 1.00 97.25 85 MET A CA 1
ATOM 617 C C . MET A 1 85 ? -6.564 6.115 2.300 1.00 97.25 85 MET A C 1
ATOM 619 O O . MET A 1 85 ? -7.794 6.087 2.208 1.00 97.25 85 MET A O 1
ATOM 623 N N . ARG A 1 86 ? -5.830 7.063 1.703 1.00 96.31 86 ARG A N 1
ATOM 624 C CA . ARG A 1 86 ? -6.408 8.106 0.838 1.00 96.31 86 ARG A CA 1
ATOM 625 C C . ARG A 1 86 ? -7.013 7.510 -0.423 1.00 96.31 86 ARG A C 1
ATOM 627 O O . ARG A 1 86 ? -8.112 7.916 -0.785 1.00 96.31 86 ARG A O 1
ATOM 634 N N . LEU A 1 87 ? -6.347 6.533 -1.036 1.00 96.75 87 LEU A N 1
ATOM 635 C CA . LEU A 1 87 ? -6.844 5.829 -2.216 1.00 96.75 87 LEU A CA 1
ATOM 636 C C . LEU A 1 87 ? -8.208 5.193 -1.943 1.00 96.75 87 LEU A C 1
ATOM 638 O O . LEU A 1 87 ? -9.145 5.413 -2.709 1.00 96.75 87 LEU A O 1
ATOM 642 N N . LEU A 1 88 ? -8.352 4.460 -0.833 1.00 96.62 88 LEU A N 1
ATOM 643 C CA . LEU A 1 88 ? -9.639 3.846 -0.491 1.00 96.62 88 LEU A CA 1
ATOM 644 C C . LEU A 1 88 ? -10.715 4.886 -0.165 1.00 96.62 88 LEU A C 1
ATOM 646 O O . LEU A 1 88 ? -11.840 4.744 -0.632 1.00 96.62 88 LEU A O 1
ATOM 650 N N . ARG A 1 89 ? -10.379 5.944 0.586 1.00 95.62 89 ARG A N 1
ATOM 651 C CA . ARG A 1 89 ? -11.332 7.016 0.938 1.00 95.62 89 ARG A CA 1
ATOM 652 C C . ARG A 1 89 ? -11.791 7.841 -0.267 1.00 95.62 89 ARG A C 1
ATOM 654 O O . ARG A 1 89 ? -12.903 8.352 -0.252 1.00 95.62 89 ARG A O 1
ATOM 661 N N . ALA A 1 90 ? -10.937 8.008 -1.274 1.00 95.75 90 ALA A N 1
ATOM 662 C CA . ALA A 1 90 ? -11.251 8.752 -2.493 1.00 95.75 90 ALA A CA 1
ATOM 663 C C . ALA A 1 90 ? -11.940 7.891 -3.565 1.00 95.75 90 ALA A C 1
ATOM 665 O O . ALA A 1 90 ? -12.422 8.426 -4.564 1.00 95.75 90 ALA A O 1
ATOM 666 N N . SER A 1 91 ? -11.966 6.567 -3.391 1.00 96.31 91 SER A N 1
ATOM 667 C CA . SER A 1 91 ? -12.544 5.650 -4.368 1.00 96.31 91 SER A CA 1
ATOM 668 C C . SER A 1 91 ? -14.072 5.782 -4.401 1.00 96.31 91 SER A C 1
ATOM 670 O O . SER A 1 91 ? -14.717 5.520 -3.388 1.00 96.31 91 SER A O 1
ATOM 672 N N . PRO A 1 92 ? -14.690 6.077 -5.563 1.00 95.62 92 PRO A N 1
ATOM 673 C CA . PRO A 1 92 ? -16.150 6.122 -5.691 1.00 95.62 92 PRO A CA 1
ATOM 674 C C . PRO A 1 92 ? -16.802 4.734 -5.571 1.00 95.62 92 PRO A C 1
ATOM 676 O O . PRO A 1 92 ? -18.026 4.622 -5.568 1.00 95.62 92 PRO A O 1
ATOM 679 N N . TYR A 1 93 ? -15.991 3.674 -5.513 1.00 95.06 93 TYR A N 1
ATOM 680 C CA . TYR A 1 93 ? -16.432 2.287 -5.381 1.00 95.06 93 TYR A CA 1
ATOM 681 C C . TYR A 1 93 ? -16.449 1.801 -3.928 1.00 95.06 93 TYR A C 1
ATOM 683 O O . TYR A 1 93 ? -16.858 0.671 -3.674 1.00 95.06 93 TYR A O 1
ATOM 691 N N . ILE A 1 94 ? -15.986 2.625 -2.985 1.00 94.31 94 ILE A N 1
ATOM 692 C CA . ILE A 1 94 ? -16.026 2.346 -1.550 1.00 94.31 94 ILE A CA 1
ATOM 693 C C . ILE A 1 94 ? -17.050 3.286 -0.915 1.00 94.31 94 ILE A C 1
ATOM 695 O O . ILE A 1 94 ? -17.111 4.469 -1.241 1.00 94.31 94 ILE A O 1
ATOM 699 N N . ARG A 1 95 ? -17.881 2.759 -0.012 1.00 91.62 95 ARG A N 1
ATOM 700 C CA . ARG A 1 95 ? -18.895 3.556 0.690 1.00 91.62 95 ARG A CA 1
ATOM 701 C C . ARG A 1 95 ? -18.231 4.668 1.503 1.00 91.62 95 ARG A C 1
ATOM 703 O O . ARG A 1 95 ? -17.294 4.402 2.251 1.00 91.62 95 ARG A O 1
ATOM 710 N N . ASN A 1 96 ? -18.740 5.895 1.396 1.00 86.94 96 ASN A N 1
ATOM 711 C CA . ASN A 1 96 ? -18.163 7.070 2.062 1.00 86.94 96 ASN A CA 1
ATOM 712 C C . ASN A 1 96 ? -18.116 6.923 3.591 1.00 86.94 96 ASN A C 1
ATOM 714 O O . ASN A 1 96 ? -17.230 7.474 4.241 1.00 86.94 96 ASN A O 1
ATOM 718 N N . GLU A 1 97 ? -19.068 6.191 4.172 1.00 89.94 97 GLU A N 1
ATOM 719 C CA . GLU A 1 97 ? -19.126 5.920 5.607 1.00 89.94 97 GLU A CA 1
ATOM 720 C C . GLU A 1 97 ? -18.193 4.790 6.073 1.00 89.94 97 GLU A C 1
ATOM 722 O O . GLU A 1 97 ? -18.085 4.578 7.279 1.00 89.94 97 GLU A O 1
ATOM 727 N N . MET A 1 98 ? -17.524 4.070 5.159 1.00 93.56 98 MET A N 1
ATOM 728 C CA . MET A 1 98 ? -16.609 2.976 5.498 1.00 93.56 98 MET A CA 1
ATOM 729 C C . MET A 1 98 ? -15.403 3.510 6.290 1.00 93.56 98 MET A C 1
ATOM 731 O O . MET A 1 98 ? -14.575 4.241 5.737 1.00 93.56 98 MET A O 1
ATOM 735 N N . PRO A 1 99 ? -15.222 3.116 7.563 1.00 95.56 99 PRO A N 1
ATOM 736 C CA . PRO A 1 99 ? -14.030 3.470 8.315 1.00 95.56 99 PRO A CA 1
ATOM 737 C C . PRO A 1 99 ? -12.791 2.821 7.691 1.00 95.56 99 PRO A C 1
ATOM 739 O O . PRO A 1 99 ? -12.718 1.601 7.561 1.00 95.56 99 PRO A O 1
ATOM 742 N N . VAL A 1 100 ? -11.789 3.632 7.351 1.00 96.69 100 VAL A N 1
ATOM 743 C CA . VAL A 1 100 ? -10.483 3.164 6.861 1.00 96.69 100 VAL A CA 1
ATOM 744 C C . VAL A 1 100 ? -9.410 3.582 7.858 1.00 96.69 100 VAL A C 1
ATOM 746 O O . VAL A 1 100 ? -9.243 4.780 8.108 1.00 96.69 100 VAL A O 1
ATOM 749 N N . ARG A 1 101 ? -8.692 2.606 8.419 1.00 97.12 101 ARG A N 1
ATOM 750 C CA . ARG A 1 101 ? -7.587 2.805 9.372 1.00 97.12 101 ARG A CA 1
ATOM 751 C C . ARG A 1 101 ? -6.297 2.212 8.818 1.00 97.12 101 ARG A C 1
ATOM 753 O O . ARG A 1 101 ? -6.344 1.245 8.062 1.00 97.12 101 ARG A O 1
ATOM 760 N N . GLY A 1 102 ? -5.166 2.789 9.198 1.00 97.75 102 GLY A N 1
ATOM 761 C CA . GLY A 1 102 ? -3.846 2.412 8.707 1.00 97.75 102 GLY A CA 1
ATOM 762 C C . GLY A 1 102 ? -2.904 2.101 9.857 1.00 97.75 102 GLY A C 1
ATOM 763 O O . GLY A 1 102 ? -2.930 2.788 10.876 1.00 97.75 102 GLY A O 1
ATOM 764 N N . PHE A 1 103 ? -2.076 1.075 9.697 1.00 98.25 103 PHE A N 1
ATOM 765 C CA . PHE A 1 103 ? -1.153 0.614 10.723 1.00 98.25 103 PHE A CA 1
ATOM 766 C C . PHE A 1 103 ? 0.192 0.195 10.133 1.00 98.25 103 PHE A C 1
ATOM 768 O O . PHE A 1 103 ? 0.278 -0.264 8.991 1.00 98.25 103 PHE A O 1
ATOM 775 N N . VAL A 1 104 ? 1.221 0.285 10.970 1.00 98.25 104 VAL A N 1
ATOM 776 C CA . VAL A 1 104 ? 2.530 -0.327 10.756 1.00 98.25 104 VAL A CA 1
ATOM 777 C C . VAL A 1 104 ? 2.730 -1.417 11.799 1.00 98.25 104 VAL A C 1
ATOM 779 O O . VAL A 1 104 ? 2.663 -1.157 13.000 1.00 98.25 104 VAL A O 1
ATOM 782 N N . LEU A 1 105 ? 2.971 -2.639 11.332 1.00 98.38 105 LEU A N 1
ATOM 783 C CA . LEU A 1 105 ? 3.427 -3.749 12.156 1.00 98.38 105 LEU A CA 1
ATOM 784 C C . LEU A 1 105 ? 4.955 -3.760 12.186 1.00 98.38 105 LEU A C 1
ATOM 786 O O . LEU A 1 105 ? 5.601 -3.949 11.154 1.00 98.38 105 LEU A O 1
ATOM 790 N N . ASP A 1 106 ? 5.533 -3.611 13.367 1.00 98.00 106 ASP A N 1
ATOM 791 C CA . ASP A 1 106 ? 6.930 -3.957 13.582 1.00 98.00 106 ASP A CA 1
ATOM 792 C C . ASP A 1 106 ? 7.056 -5.486 13.638 1.00 98.00 106 ASP A C 1
ATOM 794 O O . ASP A 1 106 ? 6.519 -6.127 14.544 1.00 98.00 106 ASP A O 1
ATOM 798 N N . ILE A 1 107 ? 7.727 -6.085 12.649 1.00 97.69 107 ILE A N 1
ATOM 799 C CA . ILE A 1 107 ? 7.854 -7.547 12.559 1.00 97.69 107 ILE A CA 1
ATOM 800 C C . ILE A 1 107 ? 8.840 -8.138 13.571 1.00 97.69 107 ILE A C 1
ATOM 802 O O . ILE A 1 107 ? 8.771 -9.339 13.831 1.00 97.69 107 ILE A O 1
ATOM 806 N N . GLU A 1 108 ? 9.740 -7.332 14.140 1.00 97.50 108 GLU A N 1
ATOM 807 C CA . GLU A 1 108 ? 10.699 -7.793 15.149 1.00 97.50 108 GLU A CA 1
ATOM 808 C C . GLU A 1 108 ? 10.047 -7.837 16.531 1.00 97.50 108 GLU A C 1
ATOM 810 O O . GLU A 1 108 ? 10.210 -8.807 17.274 1.00 97.50 108 GLU A O 1
ATOM 815 N N . THR A 1 109 ? 9.285 -6.795 16.874 1.00 97.94 109 THR A N 1
ATOM 816 C CA . THR A 1 109 ? 8.670 -6.656 18.205 1.00 97.94 109 THR A CA 1
ATOM 817 C C . THR A 1 109 ? 7.222 -7.142 18.268 1.00 97.94 109 THR A C 1
ATOM 819 O O . THR A 1 109 ? 6.711 -7.418 19.355 1.00 97.94 109 THR A O 1
ATOM 822 N N . GLY A 1 110 ? 6.543 -7.249 17.124 1.00 97.69 110 GLY A N 1
ATOM 823 C CA . GLY A 1 110 ? 5.115 -7.558 17.029 1.00 97.69 110 GLY A CA 1
ATOM 824 C C . GLY A 1 110 ? 4.195 -6.383 17.380 1.00 97.69 110 GLY A C 1
ATOM 825 O O . GLY A 1 110 ? 2.980 -6.568 17.471 1.00 97.69 110 GLY A O 1
ATOM 826 N N . VAL A 1 111 ? 4.743 -5.183 17.598 1.00 98.38 111 VAL A N 1
ATOM 827 C CA . VAL A 1 111 ? 3.957 -3.990 17.934 1.00 98.38 111 VAL A CA 1
ATOM 828 C C . VAL A 1 111 ? 3.229 -3.476 16.696 1.00 98.38 111 VAL A C 1
ATOM 830 O O . VAL A 1 111 ? 3.829 -3.260 15.646 1.00 98.38 111 VAL A O 1
ATOM 833 N N . LEU A 1 112 ? 1.923 -3.247 16.836 1.00 97.94 112 LEU A N 1
ATOM 834 C CA . LEU A 1 112 ? 1.091 -2.624 15.813 1.00 97.94 112 LEU A CA 1
ATOM 835 C C . LEU A 1 112 ? 0.834 -1.161 16.185 1.00 97.94 112 LEU A C 1
ATOM 837 O O . LEU A 1 112 ? 0.133 -0.878 17.159 1.00 97.94 112 LEU A O 1
ATOM 841 N N . SER A 1 113 ? 1.373 -0.245 15.389 1.00 97.62 113 SER A N 1
ATOM 842 C CA . SER A 1 113 ? 1.247 1.200 15.585 1.00 97.62 113 SER A CA 1
ATOM 843 C C . SER A 1 113 ? 0.274 1.782 14.571 1.00 97.62 113 SER A C 1
ATOM 845 O O . SER A 1 113 ? 0.392 1.529 13.374 1.00 97.62 113 SER A O 1
ATOM 847 N N . GLU A 1 114 ? -0.702 2.560 15.032 1.00 97.50 114 GLU A N 1
ATOM 848 C CA . GLU A 1 114 ? -1.629 3.253 14.139 1.00 97.50 114 GLU A CA 1
ATOM 849 C C . GLU A 1 114 ? -0.969 4.473 13.493 1.00 97.50 114 GLU A C 1
ATOM 851 O O . GLU A 1 114 ? -0.275 5.244 14.157 1.00 97.50 114 GLU A O 1
ATOM 856 N N . VAL A 1 115 ? -1.226 4.662 12.199 1.00 95.25 115 VAL A N 1
ATOM 857 C CA . VAL A 1 115 ? -0.754 5.810 11.425 1.00 95.25 115 VAL A CA 1
ATOM 858 C C . VAL A 1 115 ? -1.869 6.849 11.337 1.00 95.25 115 VAL A C 1
ATOM 860 O O . VAL A 1 115 ? -2.930 6.609 10.757 1.00 95.25 115 VAL A O 1
ATOM 863 N N . GLU A 1 116 ? -1.629 8.038 11.886 1.00 83.50 116 GLU A N 1
ATOM 864 C CA . GLU A 1 116 ? -2.570 9.154 11.785 1.00 83.50 116 GLU A CA 1
ATOM 865 C C . GLU A 1 116 ? -2.384 9.911 10.466 1.00 83.50 116 GLU A C 1
ATOM 867 O O . GLU A 1 116 ? -1.362 10.559 10.236 1.00 83.50 116 GLU A O 1
ATOM 872 N N . ALA A 1 117 ? -3.423 9.921 9.628 1.00 67.50 117 ALA A N 1
ATOM 873 C CA . ALA A 1 117 ? -3.419 10.651 8.356 1.00 67.50 117 ALA A CA 1
ATOM 874 C C . ALA A 1 117 ? -3.183 12.172 8.510 1.00 67.50 117 ALA A C 1
ATOM 876 O O . ALA A 1 117 ? -2.771 12.816 7.552 1.00 67.50 117 ALA A O 1
ATOM 877 N N . THR A 1 118 ? -3.415 12.737 9.701 1.00 59.12 118 THR A N 1
ATOM 878 C CA . THR A 1 118 ? -3.195 14.152 10.051 1.00 59.12 118 THR A CA 1
ATOM 879 C C . THR A 1 118 ? -1.757 14.492 10.448 1.00 59.12 118 THR A C 1
ATOM 881 O O . THR A 1 118 ? -1.381 15.659 10.378 1.00 59.12 118 THR A O 1
ATOM 884 N N . LYS A 1 119 ? -0.938 13.517 10.869 1.00 42.75 119 LYS A N 1
ATOM 885 C CA . LYS A 1 119 ? 0.453 13.760 11.310 1.00 42.75 119 LYS A CA 1
ATOM 886 C C . LYS A 1 119 ? 1.478 13.667 10.176 1.00 42.75 119 LYS A C 1
ATOM 888 O O . LYS A 1 119 ? 2.582 14.178 10.321 1.00 42.75 119 LYS A O 1
ATOM 893 N N . ALA A 1 120 ? 1.103 13.094 9.032 1.00 44.78 120 ALA A N 1
ATOM 894 C CA . ALA A 1 120 ? 1.995 12.854 7.895 1.00 44.78 120 ALA A CA 1
ATOM 895 C C . ALA A 1 120 ? 2.142 14.041 6.911 1.00 44.78 120 ALA A C 1
ATOM 897 O O . ALA A 1 120 ? 2.527 13.838 5.763 1.00 44.78 120 ALA A O 1
ATOM 898 N N . GLY A 1 121 ? 1.845 15.278 7.333 1.00 37.94 121 GLY A N 1
ATOM 899 C CA . GLY A 1 121 ? 2.220 16.486 6.582 1.00 37.94 121 GLY A CA 1
ATOM 900 C C . GLY A 1 121 ? 1.557 16.680 5.211 1.00 37.94 121 GLY A C 1
ATOM 901 O O . GLY A 1 121 ? 2.205 17.209 4.311 1.00 37.94 121 GLY A O 1
ATOM 902 N N . VAL A 1 122 ? 0.287 16.286 5.050 1.00 38.62 122 VAL A N 1
ATOM 903 C CA . VAL A 1 122 ? -0.572 16.673 3.910 1.00 38.62 122 VAL A CA 1
ATOM 904 C C . VAL A 1 122 ? -1.981 16.949 4.402 1.00 38.62 122 VAL A C 1
ATOM 906 O O . VAL A 1 122 ? -2.557 16.016 5.013 1.00 38.62 122 VAL A O 1
#

Foldseek 3Di:
DDDDDDDQQLALVVCVVVVLVCCVVPVDQAAEREGEQPRPLQVDDLVNVLVVVCVVDPPCNVVSVPDDDLRDHNVCSLVSQLVRQVVQCPDPSHDVNHHYWYWYQYPVVRDIGTRDNVVPDD

Organism: NCBI:txid1759441

Sequence (122 aa):
ECAVIRTAGGRAADALSSIILLDSFIPMQAVAIVHHTDCGVTHI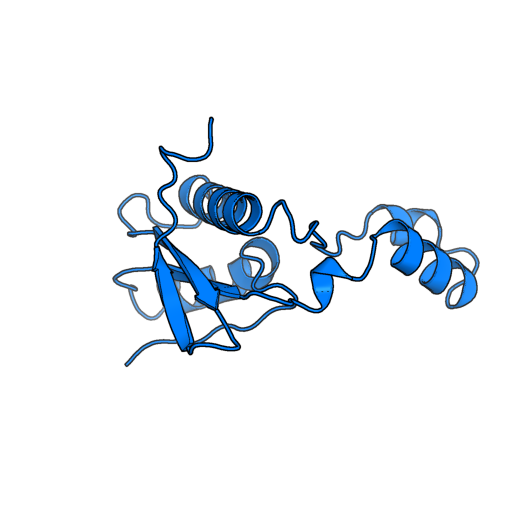TESAIRARLSKLAPGRTDEISEMGFGTFEAASLEASVVEDMRLLRASPYIRNEMPVRGFVLDIETGVLSEVEATKAGV

Secondary structure (DSSP, 8-state):
-------GGG-HHHHHHHHHHHHHHS--S-EEEEEETT-GGGS--HHHHHHHHHHHSTT-HHHHHH-------GGGHHHHHHHHHHHHHH-TTS-TT--EEEEEE-TTT--EEEPPTTTS--

Mean predicted aligned error: 4.09 Å